Protein AF-A0A0Q4KEA5-F1 (afdb_monomer_lite)

Radius of gyration: 25.17 Å; chains: 1; bounding box: 44×29×64 Å

Foldseek 3Di:
DDDDDDPDVVVVVVLVVQCVVVVHDSVVSVVVVVVVVVVVVVVVCDPVNVVVVVCVVPPDDPDPPDDPDPVVVCVVVVHD

Sequence (80 aa):
MASLYIKDERTGALVDQLARLRGVSKTEAVRSAVEAELARSRRATTPRERLEDFYRRYPLPESSGLPADKAFFDELSGDL

Structure (mmCIF, N/CA/C/O backbone):
data_AF-A0A0Q4KEA5-F1
#
_entry.id   AF-A0A0Q4KEA5-F1
#
loop_
_atom_site.group_PDB
_atom_site.id
_atom_site.type_symbol
_atom_site.label_atom_id
_atom_site.label_alt_id
_atom_site.label_comp_id
_atom_site.label_asym_id
_atom_site.label_entity_id
_atom_site.label_seq_id
_atom_site.pdbx_PDB_ins_code
_atom_site.Cartn_x
_atom_site.Cartn_y
_atom_site.Cartn_z
_atom_site.occupancy
_atom_site.B_iso_or_equiv
_atom_site.auth_seq_id
_atom_site.auth_comp_id
_atom_site.auth_asym_id
_atom_site.auth_atom_id
_atom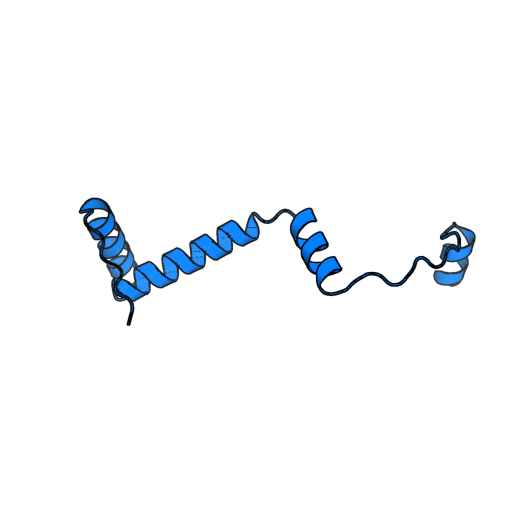_site.pdbx_PDB_model_num
ATOM 1 N N . MET A 1 1 ? 6.713 0.803 19.747 1.00 55.56 1 MET A N 1
ATOM 2 C CA . MET A 1 1 ? 5.435 0.616 19.027 1.00 55.56 1 MET A CA 1
ATOM 3 C C . MET A 1 1 ? 4.872 1.991 18.724 1.00 55.56 1 MET A C 1
ATOM 5 O O . MET A 1 1 ? 4.672 2.745 19.665 1.00 55.56 1 MET A O 1
ATOM 9 N N . ALA A 1 2 ? 4.683 2.349 17.455 1.00 71.31 2 ALA A N 1
ATOM 10 C CA . ALA A 1 2 ? 3.961 3.573 17.113 1.00 71.31 2 ALA A CA 1
ATOM 11 C C . ALA A 1 2 ? 2.454 3.287 17.205 1.00 71.31 2 ALA A C 1
ATOM 13 O O . ALA A 1 2 ? 1.989 2.296 16.642 1.00 71.31 2 ALA A O 1
ATOM 14 N N . SER A 1 3 ? 1.705 4.102 17.945 1.00 78.31 3 SER A N 1
ATOM 15 C CA . SER A 1 3 ? 0.247 4.007 18.023 1.00 78.31 3 SER A CA 1
ATOM 16 C C . SER A 1 3 ? -0.389 4.935 16.987 1.00 78.31 3 SER A C 1
ATOM 18 O O . SER A 1 3 ? -0.034 6.107 16.882 1.00 78.31 3 SER A O 1
ATOM 20 N N . LEU A 1 4 ? -1.337 4.408 16.210 1.00 85.38 4 LEU A N 1
ATOM 21 C CA . LEU A 1 4 ? -2.203 5.208 15.347 1.00 85.38 4 LEU A CA 1
ATOM 22 C C . LEU A 1 4 ? -3.472 5.541 16.134 1.00 85.38 4 LEU A C 1
ATOM 24 O O . LEU A 1 4 ? -4.248 4.643 16.459 1.00 85.38 4 LEU A O 1
ATOM 28 N N . TYR A 1 5 ? -3.670 6.819 16.454 1.00 89.38 5 TYR A N 1
ATOM 29 C CA . TYR A 1 5 ? -4.853 7.296 17.164 1.00 89.38 5 TYR A CA 1
ATOM 30 C C . TYR A 1 5 ? -5.708 8.166 16.242 1.00 89.38 5 TYR A C 1
ATOM 32 O O . TYR A 1 5 ? -5.229 9.156 15.693 1.00 89.38 5 TYR A O 1
ATOM 40 N N . ILE A 1 6 ? -6.974 7.784 16.070 1.00 87.69 6 ILE A N 1
ATOM 41 C CA . ILE A 1 6 ? -7.917 8.438 15.159 1.00 87.69 6 ILE A CA 1
ATOM 42 C C . ILE A 1 6 ? -9.072 9.003 15.991 1.00 87.69 6 ILE A C 1
ATOM 44 O O . ILE A 1 6 ? -9.821 8.248 16.607 1.00 87.69 6 ILE A O 1
ATOM 48 N N . LYS A 1 7 ? -9.214 10.334 16.003 1.00 91.12 7 LYS A N 1
ATOM 49 C CA . LYS A 1 7 ? -10.301 11.083 16.667 1.00 91.12 7 LYS A CA 1
ATOM 50 C C . LYS A 1 7 ? -11.466 11.359 15.709 1.00 91.12 7 LYS A C 1
ATOM 52 O O . LYS A 1 7 ? -11.934 12.484 15.593 1.00 91.12 7 LYS A O 1
ATOM 57 N N . ASP A 1 8 ? -11.904 10.330 14.996 1.00 96.00 8 ASP A N 1
ATOM 58 C CA . ASP A 1 8 ? -13.046 10.412 14.087 1.00 96.00 8 ASP A CA 1
ATOM 59 C C . ASP A 1 8 ? -13.963 9.206 14.305 1.00 96.00 8 ASP A C 1
ATOM 61 O O . ASP A 1 8 ? -13.573 8.055 14.086 1.00 96.00 8 ASP A O 1
ATOM 65 N N . GLU A 1 9 ? -15.184 9.478 14.766 1.00 94.62 9 GLU A N 1
ATOM 66 C CA . GLU A 1 9 ? -16.159 8.443 15.128 1.00 94.62 9 GLU A CA 1
ATOM 67 C C . GLU A 1 9 ? -16.576 7.612 13.914 1.00 94.62 9 GLU A C 1
ATOM 69 O O . GLU A 1 9 ? -16.721 6.390 14.005 1.00 94.62 9 GLU A O 1
ATOM 74 N N . ARG A 1 10 ? -16.702 8.258 12.750 1.00 97.25 10 ARG A N 1
ATOM 75 C CA . ARG A 1 10 ? -17.082 7.592 11.503 1.00 97.25 10 ARG A CA 1
ATOM 76 C C . ARG A 1 10 ? -16.022 6.584 11.066 1.00 97.25 10 ARG A C 1
ATOM 78 O O . ARG A 1 10 ? -16.361 5.458 10.710 1.00 97.25 10 ARG A O 1
ATOM 85 N N . THR A 1 11 ? -14.748 6.958 11.125 1.00 96.12 11 THR A N 1
ATOM 86 C CA . THR A 1 11 ? -13.626 6.068 10.813 1.00 96.12 11 THR A CA 1
ATOM 87 C C . THR A 1 11 ? -13.588 4.890 11.779 1.00 96.12 11 THR A C 1
ATOM 89 O O . THR A 1 11 ? -13.434 3.751 11.340 1.00 96.12 11 THR A O 1
ATOM 92 N N . GLY A 1 12 ? -13.807 5.135 13.076 1.00 95.44 12 GLY A N 1
ATOM 93 C CA . GLY A 1 12 ? -13.930 4.071 14.073 1.00 95.44 12 GLY A CA 1
ATOM 94 C C . GLY A 1 12 ? -15.033 3.065 13.727 1.00 95.44 12 GLY A C 1
ATOM 95 O O . GLY A 1 12 ? -14.783 1.861 13.707 1.00 95.44 12 GLY A O 1
ATOM 96 N N . ALA A 1 13 ? -16.227 3.548 13.371 1.00 97.00 13 ALA A N 1
ATOM 97 C CA . ALA A 1 13 ? -17.351 2.696 12.983 1.00 97.00 13 ALA A CA 1
ATOM 98 C C . ALA A 1 13 ? -17.061 1.857 11.723 1.00 97.00 13 ALA A C 1
ATOM 100 O O . ALA A 1 13 ? -17.398 0.673 11.675 1.00 97.00 13 ALA A O 1
ATOM 101 N N . LEU A 1 14 ? -16.397 2.440 10.719 1.00 97.88 14 LEU A N 1
ATOM 102 C CA . LEU A 1 14 ? -16.010 1.733 9.493 1.00 97.88 14 LEU A CA 1
ATOM 103 C C . LEU A 1 14 ? -14.978 0.632 9.761 1.00 97.88 14 LEU A C 1
ATOM 105 O O . LEU A 1 14 ? -15.112 -0.482 9.251 1.00 97.88 14 LEU A O 1
ATOM 109 N N . VAL A 1 15 ? -13.963 0.922 10.580 1.00 97.06 15 VAL A N 1
ATOM 110 C CA . VAL A 1 15 ? -12.959 -0.071 10.987 1.00 97.06 15 VAL A CA 1
ATOM 111 C C . VAL A 1 15 ? -13.617 -1.208 11.765 1.00 97.06 15 VAL A C 1
ATOM 113 O O . VAL A 1 15 ? -13.305 -2.373 11.519 1.00 97.06 15 VAL A O 1
ATOM 116 N N . ASP A 1 16 ? -14.566 -0.896 12.647 1.00 97.38 16 ASP A N 1
ATOM 117 C CA . ASP A 1 16 ? -15.311 -1.894 13.418 1.00 97.38 16 ASP A CA 1
ATOM 118 C C . ASP A 1 16 ? -16.142 -2.804 12.523 1.00 97.38 16 ASP A C 1
ATOM 120 O O . ASP A 1 16 ? -16.125 -4.025 12.691 1.00 97.38 16 ASP A O 1
ATOM 124 N N . GLN A 1 17 ? -16.842 -2.227 11.549 1.00 98.19 17 GLN A N 1
ATOM 125 C CA . GLN A 1 17 ? -17.613 -2.988 10.576 1.00 98.19 17 GLN A CA 1
ATOM 126 C C . GLN A 1 17 ? -16.709 -3.916 9.756 1.00 98.19 17 GLN A C 1
ATOM 128 O O . GLN A 1 17 ? -17.027 -5.095 9.594 1.00 98.19 17 GLN A O 1
ATOM 133 N N . LEU A 1 18 ? -15.565 -3.415 9.281 1.00 97.94 18 LEU A N 1
ATOM 134 C CA . LEU A 1 18 ? -14.610 -4.205 8.505 1.00 97.94 18 LEU A CA 1
ATOM 135 C C . LEU A 1 18 ? -13.999 -5.345 9.330 1.00 97.94 18 LEU A C 1
ATOM 137 O O . LEU A 1 18 ? -13.886 -6.470 8.842 1.00 97.94 18 LEU A O 1
ATOM 141 N N . ALA A 1 19 ? -13.627 -5.061 10.578 1.00 98.19 19 ALA A N 1
ATOM 142 C CA . ALA A 1 19 ? -13.083 -6.038 11.513 1.00 98.19 19 ALA A CA 1
ATOM 143 C C . ALA A 1 19 ? -14.084 -7.167 11.786 1.00 98.19 19 ALA A C 1
ATOM 145 O O . ALA A 1 19 ? -13.727 -8.340 11.679 1.00 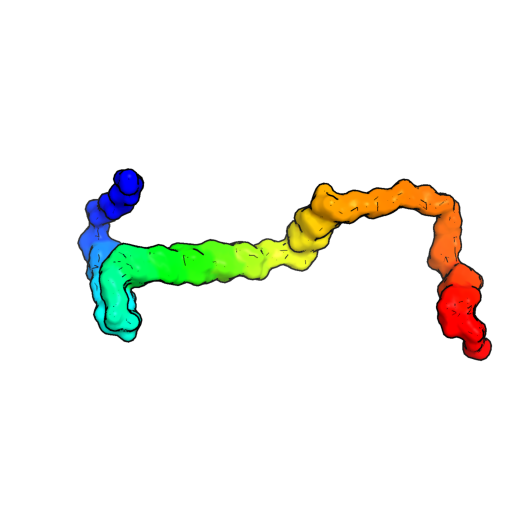98.19 19 ALA A O 1
ATOM 146 N N . ARG A 1 20 ? -15.355 -6.822 12.042 1.00 98.25 20 ARG A N 1
ATOM 147 C CA . ARG A 1 20 ? -16.441 -7.798 12.228 1.00 98.25 20 ARG A CA 1
ATOM 148 C C . ARG A 1 20 ? -16.679 -8.636 10.980 1.00 98.25 20 ARG A C 1
ATOM 150 O O . ARG A 1 20 ? -16.764 -9.852 11.087 1.00 98.25 20 ARG A O 1
ATOM 157 N N . LEU A 1 21 ? -16.743 -8.000 9.810 1.00 98.06 21 LEU A N 1
ATOM 158 C CA . LEU A 1 21 ? -16.964 -8.689 8.537 1.00 98.06 21 LEU A CA 1
ATOM 159 C C . LEU A 1 21 ? -15.862 -9.715 8.239 1.00 98.06 21 LEU A C 1
ATOM 161 O O . LEU A 1 21 ? -16.137 -10.772 7.684 1.00 98.06 21 LEU A O 1
ATOM 165 N N . ARG A 1 22 ? -14.615 -9.398 8.601 1.00 96.88 22 ARG A N 1
ATOM 166 C CA . ARG A 1 22 ? -13.449 -10.258 8.362 1.00 96.88 22 ARG A CA 1
ATOM 167 C C . ARG A 1 22 ? -13.127 -11.208 9.519 1.00 96.88 22 ARG A C 1
ATOM 169 O O . ARG A 1 22 ? -12.262 -12.058 9.352 1.00 96.88 22 ARG A O 1
ATOM 176 N N . GLY A 1 23 ? -13.775 -11.063 10.676 1.00 97.94 23 GLY A N 1
ATOM 177 C CA . GLY A 1 23 ? -13.472 -11.850 11.875 1.00 97.94 23 GLY A CA 1
ATOM 178 C C . GLY A 1 23 ? -12.069 -11.598 12.444 1.00 97.94 23 GLY A C 1
ATOM 179 O O . GLY A 1 23 ? -11.458 -12.512 12.990 1.00 97.94 23 GLY A O 1
ATOM 180 N N . VAL A 1 24 ? -11.536 -10.380 12.300 1.00 98.06 24 VAL A N 1
ATOM 181 C CA . VAL A 1 24 ? -10.175 -10.009 12.740 1.00 98.06 24 VAL A CA 1
ATOM 182 C C . VAL A 1 24 ? -10.200 -8.824 13.708 1.00 98.06 24 VAL A C 1
ATOM 184 O O . VAL A 1 24 ? -11.230 -8.182 13.902 1.00 98.06 24 VAL A O 1
ATOM 187 N N . SER A 1 25 ? -9.059 -8.501 14.326 1.00 97.12 25 SER A N 1
ATOM 188 C CA . SER A 1 25 ? -8.954 -7.309 15.179 1.00 97.12 25 SER A CA 1
ATOM 189 C C . SER A 1 25 ? -9.044 -6.011 14.362 1.00 97.12 25 SER A C 1
ATOM 191 O O . SER A 1 25 ? -8.728 -5.986 13.172 1.00 97.12 25 S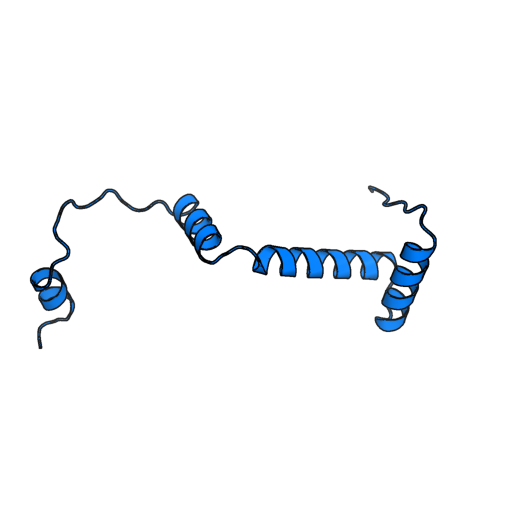ER A O 1
ATOM 193 N N . LYS A 1 26 ? -9.406 -4.894 15.010 1.00 94.88 26 LYS A N 1
ATOM 194 C CA . LYS A 1 26 ? -9.414 -3.557 14.381 1.00 94.88 26 LYS A CA 1
ATOM 195 C C . LYS A 1 26 ? -8.051 -3.204 13.775 1.00 94.88 26 LYS A C 1
ATOM 197 O O . LYS A 1 26 ? -7.982 -2.680 12.668 1.00 94.88 26 LYS A O 1
ATOM 202 N N . THR A 1 27 ? -6.968 -3.550 14.469 1.00 95.06 27 THR A N 1
ATOM 203 C CA . THR A 1 27 ? -5.594 -3.330 13.999 1.00 95.06 27 THR A CA 1
ATOM 204 C C . THR A 1 27 ? -5.290 -4.126 12.729 1.00 95.06 27 THR A C 1
ATOM 206 O O . THR A 1 27 ? -4.727 -3.576 11.786 1.00 95.06 27 THR A O 1
ATOM 209 N N . GLU A 1 28 ? -5.684 -5.401 12.674 1.00 96.19 28 GLU A N 1
ATOM 210 C CA . GLU A 1 28 ? -5.521 -6.242 11.476 1.00 96.19 28 GLU A CA 1
ATOM 211 C C . GLU A 1 28 ? -6.390 -5.752 10.309 1.00 96.19 28 GLU A C 1
ATOM 213 O O . GLU A 1 28 ? -5.953 -5.725 9.156 1.00 96.19 28 GLU A O 1
ATOM 218 N N . ALA A 1 29 ? -7.616 -5.308 10.599 1.00 97.06 29 ALA A N 1
ATOM 219 C CA . ALA A 1 29 ? -8.518 -4.735 9.608 1.00 97.06 29 ALA A CA 1
ATOM 220 C C . ALA A 1 29 ? -7.922 -3.470 8.971 1.00 97.06 29 ALA A C 1
ATOM 222 O O . ALA A 1 29 ? -7.895 -3.363 7.745 1.00 97.06 29 ALA A O 1
ATOM 223 N N . VAL A 1 30 ? -7.384 -2.553 9.785 1.00 96.00 30 VAL A N 1
ATOM 224 C CA . VAL A 1 30 ? -6.693 -1.347 9.300 1.00 96.00 30 VAL A CA 1
ATOM 225 C C . VAL A 1 30 ? -5.464 -1.720 8.478 1.00 96.00 30 VAL A C 1
ATOM 227 O O . VAL A 1 30 ? -5.324 -1.233 7.359 1.00 96.00 30 VAL A O 1
ATOM 230 N N . ARG A 1 31 ? -4.599 -2.610 8.987 1.00 95.81 31 ARG A N 1
ATOM 231 C CA . ARG A 1 31 ? -3.378 -3.022 8.278 1.00 95.81 31 ARG A CA 1
ATOM 232 C C . ARG A 1 31 ? -3.700 -3.573 6.892 1.00 95.81 31 ARG A C 1
ATOM 234 O O . ARG A 1 31 ? -3.221 -3.045 5.895 1.00 95.81 31 ARG A O 1
ATOM 241 N N . SER A 1 32 ? -4.571 -4.576 6.834 1.00 96.38 32 SER A N 1
ATOM 242 C CA . SER A 1 32 ? -4.936 -5.235 5.577 1.00 96.38 32 SER A CA 1
ATOM 243 C C . SER A 1 32 ? -5.665 -4.303 4.602 1.00 96.38 32 SER A C 1
ATOM 245 O O . SER A 1 32 ? -5.502 -4.429 3.389 1.00 96.38 32 SER A O 1
ATOM 247 N N . ALA A 1 33 ? -6.468 -3.352 5.093 1.00 96.44 33 ALA A N 1
ATOM 248 C CA . ALA A 1 33 ? -7.102 -2.344 4.245 1.00 96.44 33 ALA A CA 1
ATOM 249 C C . ALA A 1 33 ? -6.075 -1.394 3.612 1.00 96.44 33 ALA A C 1
ATOM 251 O O . ALA A 1 33 ? -6.132 -1.160 2.403 1.00 96.44 33 ALA A O 1
ATOM 252 N N . VAL A 1 34 ? -5.127 -0.892 4.410 1.00 95.94 34 VAL A N 1
ATOM 253 C CA . VAL A 1 34 ? -4.061 0.011 3.952 1.00 95.94 34 VAL A CA 1
ATOM 254 C C . VAL A 1 34 ? -3.127 -0.698 2.97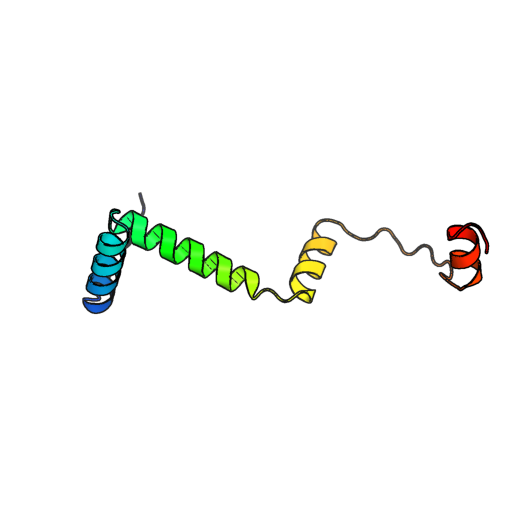5 1.00 95.94 34 VAL A C 1
ATOM 256 O O . VAL A 1 34 ? -2.832 -0.151 1.917 1.00 95.94 34 VAL A O 1
ATOM 259 N N . GLU A 1 35 ? -2.711 -1.930 3.270 1.00 96.00 35 GLU A N 1
ATOM 260 C CA . GLU A 1 35 ? -1.891 -2.740 2.359 1.00 96.00 35 GLU A CA 1
ATOM 261 C C . GLU A 1 35 ? -2.579 -2.944 1.006 1.00 96.00 35 GLU A C 1
ATOM 263 O O . GLU A 1 35 ? -1.963 -2.757 -0.045 1.00 96.00 35 GLU A O 1
ATOM 268 N N . ALA A 1 36 ? -3.872 -3.279 1.020 1.00 94.50 36 ALA A N 1
ATOM 269 C CA . ALA A 1 36 ? -4.638 -3.475 -0.202 1.00 94.50 36 ALA A CA 1
ATOM 270 C C . ALA A 1 36 ? -4.791 -2.175 -1.008 1.00 94.50 36 ALA A C 1
ATOM 272 O O . ALA A 1 36 ? -4.722 -2.216 -2.236 1.00 94.50 36 ALA A O 1
ATOM 273 N N . GLU A 1 37 ? -4.988 -1.033 -0.344 1.00 94.50 37 GLU A N 1
ATOM 274 C CA . GLU A 1 37 ? -5.079 0.262 -1.023 1.00 94.50 37 GLU A CA 1
ATOM 275 C C . GLU A 1 37 ? -3.738 0.677 -1.617 1.00 94.50 37 GLU A C 1
ATOM 277 O O . GLU A 1 37 ? -3.674 0.972 -2.804 1.00 94.50 37 GLU A O 1
ATOM 282 N N . LEU A 1 38 ? -2.643 0.566 -0.862 1.00 92.62 38 LEU A N 1
ATOM 283 C CA . LEU A 1 38 ? -1.299 0.823 -1.381 1.00 92.62 38 LEU A CA 1
ATOM 284 C C . LEU A 1 38 ? -0.970 -0.076 -2.576 1.00 92.62 38 LEU A C 1
ATOM 286 O O . LEU A 1 38 ? -0.365 0.380 -3.546 1.00 92.62 38 LEU A O 1
ATOM 290 N N . ALA A 1 39 ? -1.383 -1.344 -2.545 1.00 88.62 39 ALA A N 1
ATOM 291 C CA . ALA A 1 39 ? -1.227 -2.240 -3.683 1.00 88.62 39 ALA A CA 1
ATOM 292 C C . ALA A 1 39 ? -2.054 -1.783 -4.899 1.00 88.62 39 ALA A C 1
ATOM 294 O O . ALA A 1 39 ? -1.548 -1.834 -6.019 1.00 88.62 39 ALA A O 1
ATOM 295 N N . ARG A 1 40 ? -3.294 -1.309 -4.707 1.00 86.94 40 ARG A N 1
ATOM 296 C CA . ARG A 1 40 ? -4.116 -0.727 -5.784 1.00 86.94 40 ARG A CA 1
ATOM 297 C C . ARG A 1 40 ? -3.497 0.552 -6.343 1.00 86.94 40 ARG A C 1
ATOM 299 O O . ARG A 1 40 ? -3.389 0.671 -7.558 1.00 86.94 40 ARG A O 1
ATOM 306 N N . SER A 1 41 ? -3.010 1.452 -5.493 1.00 85.19 41 SER A N 1
ATOM 307 C CA . SER A 1 41 ? -2.343 2.682 -5.929 1.00 85.19 41 SER A CA 1
ATOM 308 C C . SER A 1 41 ? -1.030 2.391 -6.666 1.00 85.19 41 SER A C 1
ATOM 310 O O . SER A 1 41 ? -0.740 3.033 -7.665 1.00 85.19 41 SER A O 1
ATOM 312 N N . ARG A 1 42 ? -0.269 1.363 -6.265 1.00 76.38 42 ARG A N 1
ATOM 313 C CA . ARG A 1 42 ? 0.909 0.879 -7.020 1.00 76.38 42 ARG A CA 1
ATOM 314 C C . ARG A 1 42 ? 0.551 0.191 -8.338 1.00 76.38 42 ARG A C 1
ATOM 316 O O . ARG A 1 42 ? 1.380 0.115 -9.235 1.00 76.38 42 ARG A O 1
ATOM 323 N N . ARG A 1 43 ? -0.664 -0.343 -8.481 1.00 65.56 43 ARG A N 1
ATOM 324 C CA . ARG A 1 43 ? -1.166 -0.808 -9.785 1.00 65.56 43 ARG A CA 1
ATOM 325 C C . ARG A 1 43 ? -1.571 0.355 -10.692 1.00 65.56 43 ARG A C 1
ATOM 327 O O . ARG A 1 43 ? -1.641 0.147 -11.897 1.00 65.56 43 ARG A O 1
ATOM 334 N N . ALA A 1 44 ? -1.805 1.545 -10.136 1.00 63.03 44 ALA A N 1
ATOM 335 C CA . ALA A 1 44 ? -2.008 2.770 -10.907 1.00 63.03 44 ALA A CA 1
ATOM 336 C C . ALA A 1 44 ? -0.697 3.350 -11.465 1.00 63.03 44 ALA A C 1
ATOM 338 O O . ALA A 1 44 ? -0.755 4.253 -12.294 1.00 63.03 44 ALA A O 1
ATOM 339 N N . THR A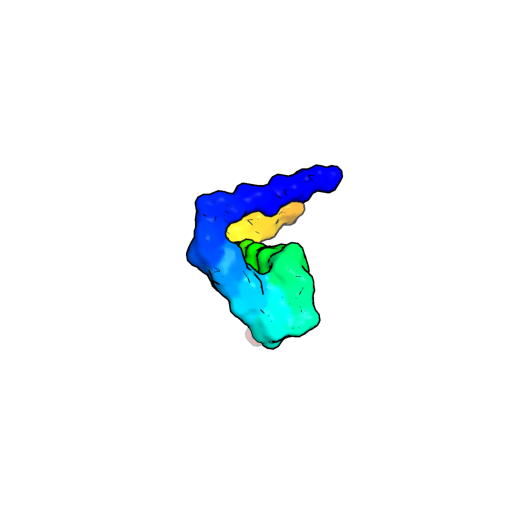 1 45 ? 0.465 2.811 -11.070 1.00 68.94 45 THR A N 1
ATOM 340 C CA . THR A 1 45 ? 1.737 3.091 -11.737 1.00 68.94 45 THR A CA 1
ATOM 341 C C . THR A 1 45 ? 1.610 2.692 -13.203 1.00 68.94 45 THR A C 1
ATOM 343 O O . THR A 1 45 ? 1.405 1.520 -13.540 1.00 68.94 45 THR A O 1
ATOM 346 N N . THR A 1 46 ? 1.690 3.680 -14.083 1.00 80.94 46 THR A N 1
ATOM 347 C CA . THR A 1 46 ? 1.532 3.500 -15.521 1.00 80.94 46 THR A CA 1
ATOM 348 C C . THR A 1 46 ? 2.578 2.515 -16.051 1.00 80.94 46 THR A C 1
ATOM 350 O O . THR A 1 46 ? 3.673 2.399 -15.490 1.00 80.94 46 THR A O 1
ATOM 353 N N . PRO A 1 47 ? 2.309 1.811 -17.167 1.00 80.81 47 PRO A N 1
ATOM 354 C CA . PRO A 1 47 ? 3.314 0.957 -17.796 1.00 80.81 47 PRO A CA 1
ATOM 355 C C . PRO A 1 47 ? 4.655 1.672 -18.027 1.00 80.81 47 PRO A C 1
ATOM 357 O O . PRO A 1 47 ? 5.701 1.052 -17.845 1.00 80.81 47 PRO A O 1
ATOM 360 N N . ARG A 1 48 ? 4.619 2.978 -18.343 1.00 84.75 48 ARG A N 1
ATOM 361 C CA . ARG A 1 48 ? 5.801 3.837 -18.500 1.00 84.75 48 ARG A CA 1
ATOM 362 C C . ARG A 1 48 ? 6.619 3.936 -17.212 1.00 84.75 48 ARG A C 1
ATOM 364 O O . ARG A 1 48 ? 7.803 3.630 -17.242 1.00 84.75 48 ARG A O 1
ATOM 371 N N . GLU A 1 49 ? 6.000 4.283 -16.089 1.00 87.69 49 GLU A N 1
ATOM 372 C CA . GLU A 1 49 ? 6.702 4.416 -14.803 1.00 87.69 49 GLU A CA 1
ATOM 373 C C . GLU A 1 49 ? 7.322 3.087 -14.344 1.00 87.69 49 GLU A C 1
ATOM 375 O O . GLU A 1 49 ? 8.418 3.064 -13.785 1.00 87.69 49 GLU A O 1
ATOM 380 N N . ARG A 1 50 ? 6.673 1.950 -14.637 1.00 85.50 50 ARG A N 1
ATOM 381 C CA . ARG A 1 50 ? 7.267 0.630 -14.361 1.00 85.50 50 ARG A CA 1
ATOM 382 C C . ARG A 1 50 ? 8.513 0.362 -15.210 1.00 85.50 50 ARG A C 1
ATOM 384 O O . ARG A 1 50 ? 9.464 -0.233 -14.712 1.00 85.50 50 ARG A O 1
ATOM 391 N N . LEU A 1 51 ? 8.488 0.755 -16.485 1.00 90.12 51 LEU A N 1
ATOM 392 C CA . LEU A 1 51 ? 9.628 0.624 -17.397 1.00 90.12 51 LEU A CA 1
ATOM 393 C C . LEU A 1 51 ? 10.783 1.537 -16.973 1.00 90.12 51 LEU A C 1
ATOM 395 O O . LEU A 1 51 ? 11.928 1.100 -16.972 1.00 90.12 51 LEU A O 1
ATOM 399 N N . GLU A 1 52 ? 10.495 2.765 -16.545 1.00 91.06 52 GLU A N 1
ATOM 400 C CA . GLU A 1 52 ? 11.509 3.684 -16.016 1.00 91.06 52 GLU A CA 1
ATO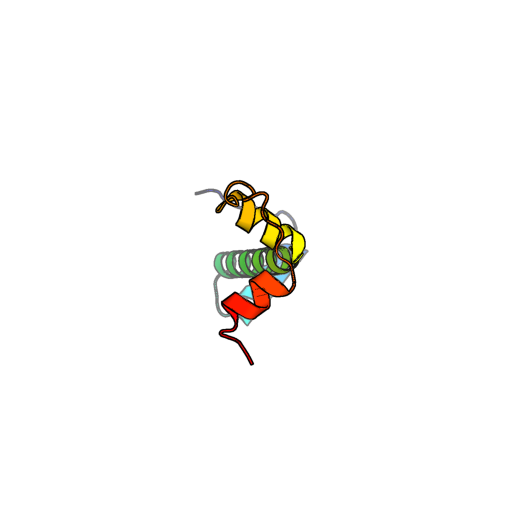M 401 C C . GLU A 1 52 ? 12.182 3.138 -14.750 1.00 91.06 52 GLU A C 1
ATOM 403 O O . GLU A 1 52 ? 13.407 3.176 -14.632 1.00 91.06 52 GLU A O 1
ATOM 408 N N . ASP A 1 53 ? 11.409 2.579 -13.815 1.00 90.81 53 ASP A N 1
ATOM 409 C CA . ASP A 1 53 ? 11.952 1.932 -12.615 1.00 90.81 53 ASP A CA 1
ATOM 410 C C . ASP A 1 53 ? 12.745 0.653 -12.941 1.00 90.81 53 ASP A C 1
ATOM 412 O O . ASP A 1 53 ? 13.724 0.317 -12.269 1.00 90.81 53 ASP A O 1
ATOM 416 N N . PHE A 1 54 ? 12.353 -0.073 -13.991 1.00 92.25 54 PHE A N 1
ATOM 417 C CA . PHE A 1 54 ? 13.120 -1.207 -14.498 1.00 92.25 54 PHE A CA 1
ATOM 418 C C . PHE A 1 54 ? 14.469 -0.758 -15.072 1.00 92.25 54 PHE A C 1
ATOM 420 O O . PHE A 1 54 ? 15.499 -1.236 -14.604 1.00 92.25 54 PHE A O 1
ATOM 427 N N . TYR A 1 55 ? 14.490 0.206 -15.996 1.00 92.44 55 TYR A N 1
ATOM 428 C CA . TYR A 1 55 ? 15.734 0.706 -16.594 1.00 92.44 55 TYR A CA 1
ATOM 429 C C . TYR A 1 55 ? 16.651 1.408 -15.591 1.00 92.44 55 TYR A C 1
ATOM 431 O O . TYR A 1 55 ? 17.865 1.402 -15.759 1.00 92.44 55 TYR A O 1
ATOM 439 N N . ARG A 1 56 ? 16.106 1.976 -14.510 1.00 92.56 56 ARG A N 1
ATOM 440 C CA . ARG A 1 56 ? 16.918 2.524 -13.415 1.00 92.56 56 ARG A CA 1
ATOM 441 C C . ARG A 1 56 ? 17.669 1.440 -12.643 1.00 92.56 56 ARG A C 1
ATOM 443 O O . ARG A 1 56 ? 18.800 1.664 -12.226 1.00 92.56 56 ARG A O 1
ATOM 450 N N . ARG A 1 57 ? 17.031 0.287 -12.423 1.00 95.50 57 ARG A N 1
ATOM 451 C CA . ARG A 1 57 ? 17.643 -0.863 -11.736 1.00 95.50 57 ARG A CA 1
ATOM 452 C C . ARG A 1 57 ? 18.565 -1.663 -12.652 1.00 95.50 57 ARG A C 1
ATOM 454 O O . ARG A 1 57 ? 19.541 -2.231 -12.175 1.00 95.50 57 ARG A O 1
ATOM 461 N N . TYR A 1 58 ? 18.252 -1.684 -13.942 1.00 94.69 58 TYR A N 1
ATOM 462 C CA . TYR A 1 58 ? 18.963 -2.426 -14.975 1.00 94.69 58 TYR A CA 1
ATOM 463 C C . TYR A 1 58 ? 19.250 -1.480 -16.148 1.00 94.69 58 TYR A C 1
ATOM 465 O O . TYR A 1 58 ? 18.492 -1.471 -17.123 1.00 94.69 58 TYR A O 1
ATOM 473 N N . PRO A 1 59 ? 20.290 -0.631 -16.035 1.00 92.25 59 PRO A N 1
ATOM 474 C CA . PRO A 1 59 ? 20.621 0.318 -17.087 1.00 92.25 59 PRO A CA 1
ATOM 475 C C . PRO A 1 59 ? 20.925 -0.422 -18.386 1.00 92.25 59 PRO A C 1
ATOM 477 O O . PRO A 1 59 ? 21.557 -1.481 -18.386 1.00 92.25 59 PRO A O 1
ATOM 480 N N . LEU A 1 60 ? 20.450 0.145 -19.495 1.00 87.75 60 LEU A N 1
ATOM 481 C CA . LEU A 1 60 ? 20.778 -0.371 -20.815 1.00 87.75 60 LEU A CA 1
ATOM 482 C C . LEU A 1 60 ? 22.295 -0.275 -21.041 1.00 87.75 60 LEU A C 1
ATOM 484 O O . LEU A 1 60 ? 22.915 0.690 -20.582 1.00 87.75 60 LEU A O 1
ATOM 488 N N . PRO A 1 61 ? 22.891 -1.253 -21.743 1.00 87.94 61 PRO A N 1
ATOM 489 C CA . PRO A 1 61 ? 24.269 -1.135 -22.195 1.00 87.94 61 PRO A CA 1
ATOM 490 C C . PRO A 1 61 ? 24.419 0.067 -23.135 1.00 87.94 61 PRO A C 1
ATOM 492 O O . PRO A 1 61 ? 23.435 0.590 -23.667 1.00 87.94 61 PRO A O 1
ATOM 495 N N . GLU A 1 62 ? 25.660 0.502 -23.342 1.00 89.62 62 GLU A N 1
ATOM 496 C CA . GLU A 1 62 ? 25.950 1.559 -24.308 1.00 89.62 62 GLU A CA 1
ATOM 497 C C . GLU A 1 62 ? 25.392 1.202 -25.691 1.00 89.62 62 GLU A C 1
ATOM 499 O O . GLU A 1 62 ? 25.356 0.035 -26.092 1.00 89.62 62 GLU A O 1
ATOM 504 N N . SER A 1 63 ? 24.930 2.224 -26.416 1.00 87.38 63 SER A N 1
ATOM 505 C CA . SER A 1 63 ? 24.428 2.036 -27.775 1.00 87.38 63 SER A CA 1
ATOM 506 C C . SER A 1 63 ? 25.529 1.432 -28.638 1.00 87.38 63 SER A C 1
ATOM 508 O O . SER A 1 63 ? 26.618 1.993 -28.733 1.00 87.38 63 SER A O 1
ATOM 510 N N . SER A 1 64 ? 25.231 0.318 -29.306 1.00 85.31 64 SER A N 1
ATOM 511 C CA . SER A 1 64 ? 26.173 -0.326 -30.225 1.00 85.31 64 SER A CA 1
ATOM 512 C C . SER A 1 64 ? 26.512 0.553 -31.432 1.00 85.31 64 SER A C 1
ATOM 514 O O . SER A 1 64 ? 27.488 0.283 -32.124 1.00 85.31 64 SER A O 1
ATOM 516 N N . GLY A 1 65 ? 25.695 1.575 -31.725 1.00 87.56 65 GLY A N 1
ATOM 517 C CA . GLY A 1 65 ? 25.843 2.435 -32.903 1.00 87.56 65 GLY A CA 1
ATOM 518 C C . GLY A 1 65 ? 25.589 1.724 -34.238 1.00 87.56 65 GLY A C 1
ATOM 519 O O . GLY A 1 65 ? 25.643 2.366 -35.284 1.00 87.56 65 GLY A O 1
ATOM 520 N N . LEU A 1 66 ? 25.293 0.422 -34.211 1.00 87.31 66 LEU A N 1
ATOM 521 C CA . LEU A 1 66 ? 24.990 -0.381 -35.388 1.00 87.31 66 LEU A CA 1
ATOM 522 C C . LEU A 1 66 ? 23.499 -0.255 -35.734 1.00 87.31 66 LEU A C 1
ATOM 524 O O . LEU A 1 66 ? 22.660 -0.283 -34.826 1.00 87.31 66 LEU A O 1
ATOM 528 N N . PRO A 1 67 ? 23.141 -0.123 -37.022 1.00 85.62 67 PRO A N 1
ATOM 529 C CA . PRO A 1 67 ? 21.745 -0.099 -37.428 1.00 85.62 67 PRO A CA 1
ATOM 530 C C . PRO A 1 67 ? 21.102 -1.468 -37.175 1.00 85.62 67 PRO A C 1
ATOM 532 O O . PRO A 1 67 ? 21.578 -2.491 -37.656 1.00 85.62 67 PRO A O 1
ATOM 535 N N . ALA A 1 68 ? 19.991 -1.481 -36.438 1.00 89.38 68 ALA A N 1
ATOM 536 C CA . ALA A 1 68 ? 19.109 -2.643 -36.343 1.00 89.38 68 ALA A CA 1
ATOM 537 C C . ALA A 1 68 ? 18.126 -2.619 -37.525 1.00 89.38 68 ALA A C 1
ATOM 539 O O . ALA A 1 68 ? 16.946 -2.302 -37.366 1.00 89.38 68 ALA A O 1
ATOM 540 N N . ASP A 1 69 ? 18.648 -2.831 -38.730 1.00 89.25 69 ASP A N 1
ATOM 541 C CA . ASP A 1 69 ? 17.877 -2.808 -39.971 1.00 89.25 69 ASP A CA 1
ATOM 542 C C . ASP A 1 69 ? 17.342 -4.200 -40.354 1.00 89.25 69 ASP A C 1
ATOM 544 O O . ASP A 1 69 ? 17.454 -5.172 -39.607 1.00 89.25 69 ASP A O 1
ATOM 548 N N . LYS A 1 70 ? 16.698 -4.296 -41.522 1.00 88.06 70 LYS A N 1
ATOM 549 C CA . LYS A 1 70 ? 16.130 -5.560 -41.999 1.00 88.06 70 LYS A CA 1
ATOM 550 C C . LYS A 1 70 ? 17.197 -6.649 -42.155 1.00 88.06 70 LYS A C 1
ATOM 552 O O . LYS A 1 70 ? 16.913 -7.780 -41.788 1.00 88.06 70 LYS A O 1
ATOM 557 N N . ALA A 1 71 ? 18.393 -6.319 -42.645 1.00 87.62 71 ALA A N 1
ATOM 558 C CA . ALA A 1 71 ? 19.450 -7.308 -42.841 1.00 87.62 71 ALA A CA 1
ATOM 559 C C . ALA A 1 71 ? 19.910 -7.896 -41.498 1.00 87.62 71 ALA A C 1
ATOM 561 O O . ALA A 1 71 ? 20.067 -9.108 -41.387 1.00 87.62 71 ALA A O 1
ATOM 562 N N . PHE A 1 72 ? 20.019 -7.055 -40.463 1.00 88.12 72 PHE A N 1
ATOM 563 C CA . PHE A 1 72 ? 20.295 -7.507 -39.097 1.00 88.12 72 PHE A CA 1
ATOM 564 C C . PHE A 1 72 ? 19.233 -8.490 -38.575 1.00 88.12 72 PHE A C 1
ATOM 566 O O . PHE A 1 72 ? 19.564 -9.520 -37.987 1.00 88.12 72 PHE A O 1
ATOM 573 N N . PHE A 1 73 ? 17.947 -8.186 -38.773 1.00 89.44 73 PHE A N 1
ATOM 574 C CA . PHE A 1 73 ? 16.875 -9.070 -38.306 1.00 89.44 73 PHE A CA 1
ATOM 575 C C . PHE A 1 73 ? 16.724 -10.337 -39.154 1.00 89.44 73 PHE A C 1
ATOM 577 O O . PHE A 1 73 ? 16.378 -11.375 -38.592 1.00 89.44 73 PHE A O 1
ATOM 584 N N . ASP A 1 74 ? 16.997 -10.269 -40.458 1.00 88.81 74 ASP A N 1
ATOM 585 C CA . ASP A 1 74 ? 16.985 -11.427 -41.356 1.00 88.81 74 ASP A CA 1
ATOM 586 C C . ASP A 1 74 ? 18.051 -12.448 -40.906 1.00 88.81 74 ASP A C 1
ATOM 588 O O . ASP A 1 74 ? 17.697 -13.596 -40.619 1.00 88.81 74 ASP A O 1
ATOM 592 N N . GLU A 1 75 ? 19.290 -11.993 -40.653 1.00 87.25 75 GLU A N 1
ATOM 593 C CA . GLU A 1 75 ? 20.377 -12.810 -40.083 1.00 87.25 75 GLU A CA 1
ATOM 594 C C . GLU A 1 75 ? 19.988 -13.418 -38.722 1.00 87.25 75 GLU A C 1
ATOM 596 O O . GLU A 1 75 ? 20.176 -14.612 -38.485 1.00 87.25 75 GLU A O 1
ATOM 601 N N . LEU A 1 76 ? 19.391 -12.621 -37.825 1.00 88.31 76 LEU A N 1
ATOM 602 C CA . LEU A 1 76 ? 18.981 -13.082 -36.493 1.00 88.31 76 LEU A CA 1
ATOM 603 C C . LEU A 1 76 ? 17.863 -14.134 -36.544 1.00 88.31 76 LEU A C 1
ATOM 605 O O . LEU A 1 76 ? 17.802 -15.022 -35.691 1.00 88.31 76 LEU A O 1
ATOM 609 N N . SER A 1 77 ? 16.956 -14.013 -37.512 1.00 84.88 77 SER A N 1
ATOM 610 C CA . SER A 1 77 ? 15.824 -14.926 -37.684 1.00 84.88 77 SER A CA 1
ATOM 611 C C . SER A 1 77 ? 16.200 -16.256 -38.345 1.00 84.88 77 SER A C 1
ATOM 613 O O . SER A 1 77 ? 15.379 -17.174 -38.347 1.00 84.88 77 SER A O 1
ATOM 615 N N . GLY A 1 78 ? 17.446 -16.386 -38.815 1.00 78.69 78 GLY A N 1
ATOM 616 C CA . GLY A 1 78 ? 17.988 -17.612 -39.395 1.00 78.69 78 GLY A CA 1
ATOM 617 C C . GLY A 1 78 ? 17.676 -17.811 -40.877 1.00 78.69 78 GLY A C 1
ATOM 618 O O . GLY A 1 78 ? 17.767 -18.950 -41.324 1.00 78.69 78 GLY A O 1
ATOM 619 N N . ASP A 1 79 ? 17.346 -16.730 -41.596 1.00 64.69 79 ASP A N 1
ATOM 620 C CA . ASP A 1 79 ? 16.877 -16.698 -42.988 1.00 64.69 79 ASP A CA 1
ATOM 621 C C . ASP A 1 79 ? 15.597 -17.533 -43.251 1.00 64.69 79 ASP A C 1
ATOM 623 O O . ASP A 1 79 ? 15.475 -18.702 -42.885 1.00 64.69 79 ASP A O 1
ATOM 627 N N . LEU A 1 80 ? 14.612 -16.924 -43.919 1.00 55.78 80 LEU A N 1
ATOM 628 C CA . LEU A 1 80 ? 13.479 -17.623 -44.545 1.00 55.78 80 LEU A CA 1
ATOM 629 C C . LEU A 1 80 ? 13.755 -17.802 -46.038 1.00 55.78 80 LEU A C 1
ATOM 631 O O . LEU A 1 80 ? 14.087 -16.781 -46.683 1.00 55.78 80 LEU A O 1
#

Secondary structure (DSSP, 8-state):
--------HHHHHHHHHHHHHHTS-HHHHHHHHHHHHHHHHHHTS-HHHHHHHHHHHSPPPPP------HHHHHHHHT--

pLDDT: mean 88.93, std 9.56, range [55.56, 98.25]